Protein AF-A0A0P9VJU5-F1 (afdb_monomer_lite)

Sequence (56 aa):
MTVNAGLYNLTDKKYWRWDDVRGYDGVGEAGVTAPANLDRLTQPGRNFSVNVVWDI

Radius of gyration: 17.04 Å; chains: 1; bounding box: 37×18×44 Å

Structure (mmCIF, N/CA/C/O backbone):
data_AF-A0A0P9VJU5-F1
#
_entry.id   AF-A0A0P9VJU5-F1
#
loop_
_atom_site.group_PDB
_atom_site.id
_atom_site.type_symbol
_atom_site.label_atom_id
_atom_site.label_alt_id
_atom_site.label_comp_id
_atom_site.label_asym_id
_atom_site.label_entity_id
_atom_site.label_seq_id
_atom_site.pdbx_PDB_ins_code
_atom_site.Cartn_x
_atom_site.Cartn_y
_atom_site.Cartn_z
_atom_site.occupancy
_atom_site.B_iso_or_equiv
_atom_site.auth_seq_id
_atom_site.auth_comp_id
_atom_site.auth_asym_id
_atom_site.auth_atom_id
_atom_site.pdbx_PDB_model_num
ATOM 1 N N . MET A 1 1 ? -15.670 -4.929 19.440 1.00 78.81 1 MET A N 1
ATOM 2 C CA . MET A 1 1 ? -15.180 -3.746 18.695 1.00 78.81 1 MET A CA 1
ATOM 3 C C . MET A 1 1 ? -13.666 -3.731 18.780 1.00 78.81 1 MET A C 1
ATOM 5 O O . MET A 1 1 ? -13.142 -3.796 19.883 1.00 78.81 1 MET A O 1
ATOM 9 N N . THR A 1 2 ? -12.990 -3.653 17.643 1.00 86.88 2 THR A N 1
ATOM 10 C CA . THR A 1 2 ? -11.535 -3.684 17.499 1.00 86.88 2 THR A CA 1
ATOM 11 C C . THR A 1 2 ? -11.122 -2.539 16.586 1.00 86.88 2 THR A C 1
ATOM 13 O O . THR A 1 2 ? -11.756 -2.313 15.559 1.00 86.88 2 THR A O 1
ATOM 16 N N . VAL A 1 3 ? -10.070 -1.810 16.950 1.00 83.06 3 VAL A N 1
ATOM 17 C CA . VAL A 1 3 ? -9.503 -0.735 16.126 1.00 83.06 3 VAL A CA 1
ATOM 18 C C . VAL A 1 3 ? -8.074 -1.115 15.763 1.00 83.06 3 VAL A C 1
ATOM 20 O O . VAL A 1 3 ? -7.246 -1.328 16.642 1.00 83.06 3 VAL A O 1
ATOM 23 N N . ASN A 1 4 ? -7.792 -1.191 14.468 1.00 86.50 4 ASN A N 1
ATOM 24 C CA . ASN A 1 4 ? -6.483 -1.459 13.898 1.00 86.50 4 ASN A CA 1
ATOM 25 C C . ASN A 1 4 ? -5.958 -0.180 13.244 1.00 86.50 4 ASN A C 1
ATOM 27 O O . ASN A 1 4 ? -6.646 0.428 12.426 1.00 86.50 4 ASN A O 1
ATOM 31 N N . ALA A 1 5 ? -4.734 0.221 13.567 1.00 84.06 5 ALA A N 1
ATOM 32 C CA . ALA A 1 5 ? -4.039 1.298 12.876 1.00 84.06 5 ALA A CA 1
ATOM 33 C C . ALA A 1 5 ? -2.718 0.764 12.317 1.00 84.06 5 ALA A C 1
ATOM 35 O O . ALA A 1 5 ? -1.996 0.038 12.998 1.00 84.06 5 ALA A O 1
ATOM 36 N N . GLY A 1 6 ? -2.420 1.113 11.071 1.00 86.62 6 GLY A N 1
ATOM 37 C CA . GLY A 1 6 ? -1.222 0.708 10.348 1.00 86.62 6 GLY A CA 1
ATOM 38 C C . GLY A 1 6 ? -0.498 1.934 9.814 1.00 86.62 6 GLY A C 1
ATOM 39 O O . GLY A 1 6 ? -1.127 2.856 9.296 1.00 86.62 6 GLY A O 1
ATOM 40 N N . LEU A 1 7 ? 0.823 1.947 9.948 1.00 84.06 7 LEU A N 1
ATOM 41 C CA . LEU A 1 7 ? 1.699 2.934 9.332 1.00 84.06 7 LEU A CA 1
ATOM 42 C C . LEU A 1 7 ? 2.667 2.194 8.417 1.00 84.06 7 LEU A C 1
ATOM 44 O O . LEU A 1 7 ? 3.408 1.320 8.867 1.00 84.06 7 LEU A O 1
ATOM 48 N N . TYR A 1 8 ? 2.660 2.549 7.140 1.00 82.94 8 TYR A N 1
ATOM 49 C CA . TYR A 1 8 ? 3.451 1.896 6.108 1.00 82.94 8 TYR A CA 1
ATOM 50 C C . TYR A 1 8 ? 4.458 2.874 5.507 1.00 82.94 8 TYR A C 1
ATOM 52 O O . TYR A 1 8 ? 4.236 4.085 5.472 1.00 82.94 8 TYR A O 1
ATOM 60 N N . ASN A 1 9 ? 5.585 2.327 5.044 1.00 81.31 9 ASN A N 1
ATOM 61 C CA . ASN A 1 9 ? 6.735 3.085 4.543 1.00 81.31 9 ASN A CA 1
ATOM 62 C C . ASN A 1 9 ? 7.250 4.133 5.559 1.00 81.31 9 ASN A C 1
ATOM 64 O O . ASN A 1 9 ? 7.330 5.326 5.280 1.00 81.31 9 ASN A O 1
ATOM 68 N N . LEU A 1 10 ? 7.595 3.669 6.770 1.00 75.38 10 LEU A N 1
ATOM 69 C CA . LEU A 1 10 ? 8.062 4.498 7.896 1.00 75.38 10 LEU A CA 1
ATOM 70 C C . LEU A 1 10 ? 9.218 5.440 7.531 1.00 75.38 10 LEU A C 1
ATOM 72 O O . LEU A 1 10 ? 9.263 6.579 7.994 1.00 75.38 10 LEU A O 1
ATOM 76 N N . THR A 1 11 ? 10.135 4.959 6.696 1.00 80.38 11 THR A N 1
ATOM 77 C CA . THR A 1 11 ? 11.335 5.683 6.266 1.00 80.38 11 THR A CA 1
ATOM 78 C C . THR A 1 11 ? 11.117 6.536 5.018 1.00 80.38 11 THR A C 1
ATOM 80 O O . THR A 1 11 ? 12.088 7.089 4.512 1.00 80.38 11 THR A O 1
ATOM 83 N N . ASP A 1 12 ? 9.875 6.640 4.527 1.00 75.88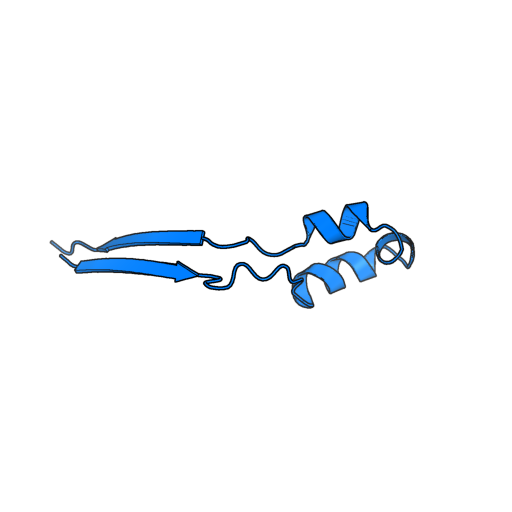 12 ASP A N 1
ATOM 84 C CA . ASP A 1 12 ? 9.495 7.386 3.320 1.00 75.88 12 ASP A CA 1
ATOM 85 C C . ASP A 1 12 ? 10.434 7.113 2.137 1.00 75.88 12 ASP A C 1
ATOM 87 O O . ASP A 1 12 ? 10.876 8.000 1.406 1.00 75.88 12 ASP A O 1
ATOM 91 N N . LYS A 1 13 ? 10.819 5.844 1.981 1.00 77.12 13 LYS A N 1
ATOM 92 C CA . LYS A 1 13 ? 11.757 5.473 0.936 1.00 77.12 13 LYS A CA 1
ATOM 93 C C . LYS A 1 13 ? 11.028 5.562 -0.396 1.00 77.12 13 LYS A C 1
ATOM 95 O O . LYS A 1 13 ? 9.994 4.921 -0.580 1.00 77.12 13 LYS A O 1
ATOM 100 N N . LYS A 1 14 ? 11.601 6.304 -1.342 1.00 73.25 14 LYS A N 1
ATOM 101 C CA . LYS A 1 14 ? 11.203 6.246 -2.750 1.00 73.25 14 LYS A CA 1
ATOM 102 C C . LYS A 1 14 ? 11.753 4.949 -3.344 1.00 73.25 14 LYS A C 1
ATOM 104 O O . LYS A 1 14 ? 12.967 4.745 -3.375 1.00 73.25 14 LYS A O 1
ATOM 109 N N . TYR A 1 15 ? 10.869 4.049 -3.760 1.00 74.56 15 TYR A N 1
ATOM 110 C CA . TYR A 1 15 ? 11.240 2.805 -4.430 1.00 74.56 15 TYR A CA 1
ATOM 111 C C . TYR A 1 15 ? 10.199 2.420 -5.479 1.00 74.56 15 TYR A C 1
ATOM 113 O O . TYR A 1 15 ? 9.061 2.893 -5.465 1.00 74.56 15 TYR A O 1
ATOM 121 N N . TRP A 1 16 ? 10.610 1.538 -6.379 1.00 70.75 16 TRP A N 1
ATOM 122 C CA . TRP A 1 16 ? 9.767 0.945 -7.407 1.00 70.75 16 TRP A CA 1
ATOM 123 C C . TRP A 1 16 ? 9.683 -0.552 -7.142 1.00 70.75 16 TRP A C 1
ATOM 125 O O . TRP A 1 16 ? 10.690 -1.175 -6.790 1.00 70.75 16 TRP A O 1
ATOM 135 N N . ARG A 1 17 ? 8.498 -1.145 -7.290 1.00 70.06 17 ARG A N 1
ATOM 136 C CA . ARG A 1 17 ? 8.368 -2.601 -7.246 1.00 70.06 17 ARG A CA 1
ATOM 137 C C . ARG A 1 17 ? 8.619 -3.136 -8.649 1.00 70.06 17 ARG A C 1
ATOM 139 O O . ARG A 1 17 ? 8.087 -2.61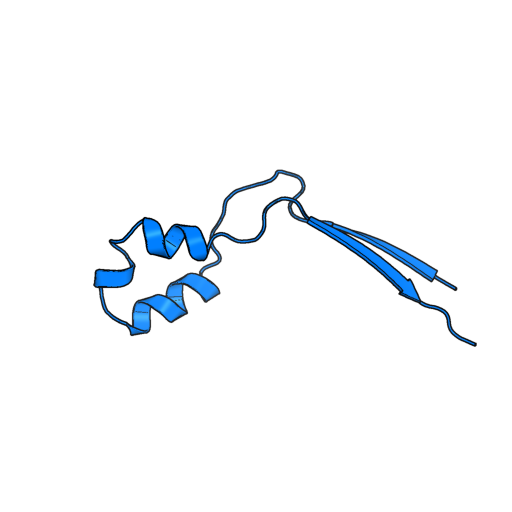6 -9.622 1.00 70.06 17 ARG A O 1
ATOM 146 N N . TRP A 1 18 ? 9.402 -4.204 -8.750 1.00 68.62 18 TRP A N 1
ATOM 147 C CA . TRP A 1 18 ? 9.675 -4.863 -10.030 1.00 68.62 18 TRP A CA 1
ATOM 148 C C . TRP A 1 18 ? 8.394 -5.293 -10.772 1.00 68.62 18 TRP A C 1
ATOM 150 O O . TRP A 1 18 ? 8.357 -5.252 -11.996 1.00 68.62 18 TRP A O 1
ATOM 160 N N . ASP A 1 19 ? 7.339 -5.644 -10.030 1.00 70.50 19 ASP A N 1
ATOM 161 C CA . ASP A 1 19 ? 6.016 -5.994 -10.568 1.00 70.50 19 ASP A CA 1
ATOM 162 C C . ASP A 1 19 ? 5.387 -4.847 -11.384 1.00 70.50 19 ASP A C 1
ATOM 164 O O . ASP A 1 19 ? 4.930 -5.061 -12.505 1.00 70.50 19 ASP A O 1
ATOM 168 N N . ASP A 1 20 ? 5.481 -3.609 -10.885 1.00 68.56 20 ASP A N 1
ATOM 169 C CA . ASP A 1 20 ? 4.939 -2.423 -11.563 1.00 68.56 20 ASP A CA 1
ATOM 170 C C . ASP A 1 20 ? 5.789 -2.005 -12.774 1.00 68.56 20 ASP A C 1
ATOM 172 O O . ASP A 1 20 ? 5.275 -1.449 -13.743 1.00 68.56 20 ASP A O 1
ATOM 176 N N . VAL A 1 21 ? 7.096 -2.284 -12.734 1.00 64.50 21 VAL A N 1
ATOM 177 C CA . VAL A 1 21 ? 8.047 -1.943 -13.806 1.00 64.50 21 VAL A CA 1
ATOM 178 C C . VAL A 1 21 ? 8.001 -2.966 -14.949 1.00 64.50 21 VAL A C 1
ATOM 180 O O . VAL A 1 21 ? 8.070 -2.584 -16.115 1.00 64.50 21 VAL A O 1
ATOM 183 N N . ARG A 1 22 ? 7.810 -4.261 -14.661 1.00 63.81 22 ARG A N 1
ATOM 184 C CA . ARG A 1 22 ? 7.719 -5.320 -15.686 1.00 63.81 22 ARG A CA 1
ATOM 185 C C . ARG A 1 22 ? 6.482 -5.177 -16.582 1.00 63.81 22 ARG A C 1
ATOM 187 O O . ARG A 1 22 ? 6.549 -5.517 -17.758 1.00 63.81 22 ARG A O 1
ATOM 194 N N . GLY A 1 23 ? 5.368 -4.649 -16.070 1.00 62.81 23 GLY A N 1
ATOM 195 C CA . GLY A 1 23 ? 4.190 -4.340 -16.897 1.00 62.81 23 GLY A CA 1
ATOM 196 C C . GLY A 1 23 ? 4.458 -3.277 -17.974 1.00 62.81 23 GLY A C 1
ATOM 197 O O . GLY A 1 23 ? 3.772 -3.248 -18.993 1.00 62.81 23 GLY A O 1
ATOM 198 N N . TYR A 1 24 ? 5.485 -2.445 -17.776 1.00 56.38 24 TYR A N 1
ATOM 199 C CA . TYR A 1 24 ? 5.948 -1.428 -18.723 1.00 56.38 24 TYR A CA 1
ATOM 200 C C . TYR A 1 24 ? 6.977 -1.948 -19.742 1.00 56.38 24 TYR A C 1
ATOM 202 O O . TYR A 1 24 ? 7.095 -1.377 -20.825 1.00 56.38 24 TYR A O 1
ATOM 210 N N . ASP A 1 25 ? 7.665 -3.051 -19.435 1.00 54.09 25 ASP A N 1
ATOM 211 C CA . ASP A 1 25 ? 8.601 -3.758 -20.331 1.00 54.09 25 ASP A CA 1
ATOM 212 C C . ASP A 1 25 ? 7.877 -4.378 -21.550 1.00 54.09 25 ASP A C 1
ATOM 214 O O . ASP A 1 25 ? 8.415 -4.464 -22.651 1.00 54.09 25 ASP A O 1
ATOM 218 N N . GLY A 1 26 ? 6.582 -4.699 -21.409 1.00 52.66 26 GLY A N 1
ATOM 219 C CA . GLY A 1 26 ? 5.730 -5.184 -22.506 1.00 52.66 26 GLY A CA 1
ATOM 220 C C . GLY A 1 26 ? 5.395 -4.153 -23.599 1.00 52.66 26 GLY A C 1
ATOM 221 O O . GLY A 1 26 ? 4.750 -4.514 -24.581 1.00 52.66 26 GLY A O 1
ATOM 222 N N . VAL A 1 27 ? 5.809 -2.886 -23.448 1.00 54.75 27 VAL A N 1
ATOM 223 C CA . VAL A 1 27 ? 5.530 -1.776 -24.389 1.00 54.75 27 VAL A CA 1
ATOM 224 C C . VAL A 1 27 ? 6.787 -1.350 -25.181 1.00 54.75 27 VAL A C 1
ATOM 226 O O . VAL A 1 27 ? 6.742 -0.411 -25.973 1.00 54.75 27 VAL A O 1
ATOM 229 N N . GLY A 1 28 ? 7.903 -2.074 -25.028 1.00 50.16 28 GLY A N 1
ATOM 230 C CA . GLY A 1 28 ? 9.163 -1.824 -25.734 1.00 50.16 28 GLY A CA 1
ATOM 231 C C . GLY A 1 28 ? 10.102 -0.859 -25.000 1.00 50.16 28 GLY A C 1
ATOM 232 O O . GLY A 1 28 ? 9.674 -0.032 -24.193 1.00 50.16 28 GLY A O 1
ATOM 233 N N . GLU A 1 29 ? 11.400 -0.959 -25.313 1.00 52.72 29 GLU A N 1
ATOM 234 C CA . GLU A 1 29 ? 12.565 -0.272 -24.705 1.00 52.72 29 GLU A CA 1
ATOM 235 C C . GLU A 1 29 ? 12.444 1.256 -24.476 1.00 52.72 29 GLU A C 1
ATOM 237 O O . GLU A 1 29 ? 13.276 1.857 -23.795 1.00 52.72 29 GLU A O 1
ATOM 242 N N . ALA A 1 30 ? 11.403 1.911 -24.991 1.00 51.50 30 ALA A N 1
ATOM 243 C CA . ALA A 1 30 ? 11.116 3.327 -24.773 1.00 51.50 30 ALA A CA 1
ATOM 244 C C . ALA A 1 30 ? 10.546 3.648 -23.371 1.00 51.50 30 ALA A C 1
ATOM 246 O O . ALA A 1 30 ? 10.594 4.799 -22.938 1.00 51.50 30 ALA A O 1
ATOM 247 N N . GLY A 1 31 ? 10.018 2.659 -22.636 1.00 51.59 31 GLY A N 1
ATOM 248 C CA . GLY A 1 31 ? 9.500 2.855 -21.272 1.00 51.59 31 GLY A CA 1
ATOM 249 C C . GLY A 1 31 ? 10.585 2.966 -20.192 1.00 51.59 31 GLY A C 1
ATOM 250 O O . GLY A 1 31 ? 10.372 3.610 -19.166 1.00 51.59 31 GLY A O 1
ATOM 251 N N . VAL A 1 32 ? 11.759 2.375 -20.441 1.00 52.19 32 VAL A N 1
ATOM 252 C CA . VAL A 1 32 ? 12.883 2.291 -19.487 1.00 52.19 32 VAL A CA 1
ATOM 253 C C . VAL A 1 32 ? 13.750 3.558 -19.510 1.00 52.19 32 VAL A C 1
ATOM 255 O O . VAL A 1 32 ? 14.368 3.912 -18.509 1.00 52.19 32 VAL A O 1
ATOM 258 N N . THR A 1 33 ? 13.765 4.281 -20.632 1.00 53.53 33 THR A N 1
ATOM 259 C CA . THR A 1 33 ? 14.585 5.488 -20.844 1.00 53.53 33 THR A CA 1
ATOM 260 C C . THR A 1 33 ? 13.835 6.798 -20.582 1.00 53.53 33 THR A C 1
ATOM 262 O O . THR A 1 33 ? 14.435 7.871 -20.637 1.00 53.53 33 THR A O 1
ATOM 265 N N . ALA A 1 34 ? 12.541 6.727 -20.251 1.00 55.91 34 ALA A N 1
ATOM 266 C CA . ALA A 1 34 ? 11.701 7.878 -19.934 1.00 55.91 34 ALA A CA 1
ATOM 267 C C . ALA A 1 34 ? 11.539 8.037 -18.404 1.00 55.91 34 ALA A C 1
ATOM 269 O O . ALA A 1 34 ? 10.626 7.442 -17.821 1.00 55.91 34 ALA A O 1
ATOM 270 N N . PRO A 1 35 ? 12.363 8.862 -17.724 1.00 54.03 35 PRO A N 1
ATOM 271 C CA . PRO A 1 35 ? 12.295 9.041 -16.267 1.00 54.03 35 PRO A CA 1
ATOM 272 C C . PRO A 1 35 ? 10.911 9.506 -15.780 1.00 54.03 35 PRO A C 1
ATOM 274 O O . PRO A 1 35 ? 10.457 9.084 -14.719 1.00 54.03 35 PRO A O 1
ATOM 277 N N . ALA A 1 36 ? 10.188 10.277 -16.601 1.00 56.09 36 ALA A N 1
ATOM 278 C CA . ALA A 1 36 ? 8.837 10.751 -16.295 1.00 56.09 36 ALA A CA 1
ATOM 279 C C . ALA A 1 36 ? 7.792 9.623 -16.157 1.00 56.09 36 ALA A C 1
ATOM 281 O O . ALA A 1 36 ? 6.824 9.775 -15.415 1.00 56.09 36 ALA A O 1
ATOM 282 N N . ASN A 1 37 ? 7.980 8.483 -16.833 1.00 57.97 37 ASN A N 1
ATOM 283 C CA . ASN A 1 37 ? 7.055 7.350 -16.731 1.00 57.97 37 ASN A CA 1
ATOM 284 C C . ASN A 1 37 ? 7.346 6.486 -15.499 1.00 57.97 37 ASN A C 1
ATOM 286 O O . ASN A 1 37 ? 6.412 5.991 -14.869 1.00 57.97 37 ASN A O 1
ATOM 290 N N . LEU A 1 38 ? 8.621 6.351 -15.122 1.00 59.28 38 LEU A N 1
ATOM 291 C CA . LEU A 1 38 ? 9.050 5.580 -13.951 1.00 59.28 38 LEU A CA 1
ATOM 292 C C . LEU A 1 38 ? 8.695 6.281 -12.634 1.00 59.28 38 LEU A C 1
ATOM 294 O O . LEU A 1 38 ? 8.361 5.619 -11.652 1.00 59.28 38 LEU A O 1
ATOM 298 N N . ASP A 1 39 ? 8.693 7.615 -12.613 1.00 60.66 39 ASP A N 1
ATOM 299 C CA . ASP A 1 39 ? 8.258 8.393 -11.450 1.00 60.66 39 ASP A CA 1
ATOM 300 C C . ASP A 1 39 ? 6.776 8.180 -11.105 1.00 60.66 39 ASP A C 1
ATOM 302 O O . ASP A 1 39 ? 6.405 8.258 -9.941 1.00 60.66 39 ASP A O 1
ATOM 306 N N . ARG A 1 40 ? 5.922 7.830 -12.075 1.00 62.97 40 ARG A N 1
ATOM 307 C CA . ARG A 1 40 ? 4.515 7.470 -11.813 1.00 62.97 40 ARG A CA 1
ATOM 308 C C . ARG A 1 40 ? 4.360 6.079 -11.187 1.00 62.97 40 ARG A C 1
ATOM 310 O O . ARG A 1 40 ? 3.323 5.779 -10.604 1.00 62.97 40 ARG A O 1
ATOM 317 N N . LEU A 1 41 ? 5.376 5.231 -11.329 1.00 65.12 41 LEU A N 1
ATOM 318 C CA . LEU A 1 41 ? 5.423 3.874 -10.778 1.00 65.12 41 LEU A CA 1
ATOM 319 C C . LEU A 1 41 ? 6.095 3.834 -9.407 1.00 65.12 41 LEU A C 1
ATOM 321 O O . LEU A 1 41 ? 6.317 2.759 -8.848 1.00 65.12 41 LEU A O 1
ATOM 325 N N . THR A 1 42 ? 6.463 4.996 -8.860 1.00 71.12 42 THR A N 1
ATOM 326 C CA . THR A 1 42 ? 6.951 5.077 -7.486 1.00 71.12 42 THR A CA 1
ATOM 327 C C . THR A 1 42 ? 5.850 4.617 -6.562 1.00 71.12 42 THR A C 1
ATOM 329 O O . THR A 1 42 ? 4.726 5.120 -6.621 1.00 71.12 42 THR A O 1
ATOM 332 N N . GLN A 1 43 ? 6.191 3.671 -5.697 1.00 77.88 43 GLN A N 1
ATOM 333 C CA . GLN A 1 43 ? 5.279 3.223 -4.666 1.00 77.88 43 GLN A CA 1
ATOM 334 C C . GLN A 1 43 ? 4.899 4.403 -3.761 1.00 77.88 43 GLN A C 1
ATOM 336 O O . GLN A 1 43 ? 5.699 5.336 -3.605 1.00 77.88 43 GLN A O 1
ATOM 341 N N . P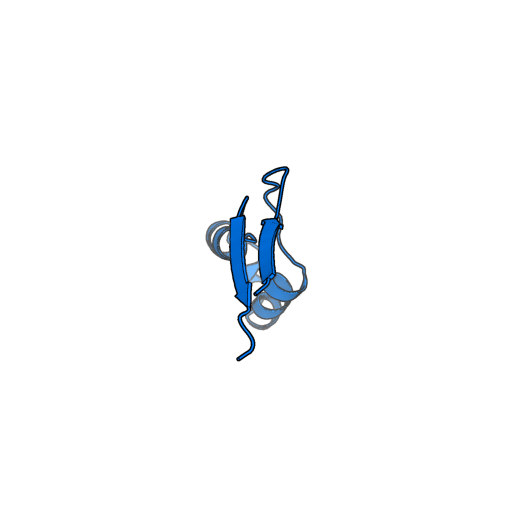RO A 1 44 ? 3.692 4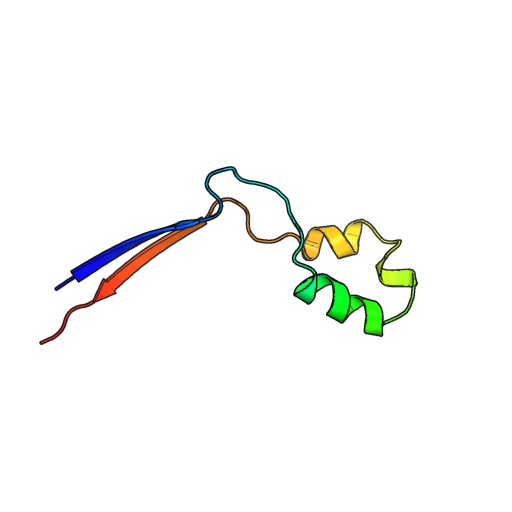.381 -3.166 1.00 75.12 44 PRO A N 1
ATOM 342 C CA . PRO A 1 44 ? 3.283 5.403 -2.221 1.00 75.12 44 PRO A CA 1
ATOM 343 C C . PRO A 1 44 ? 4.358 5.601 -1.148 1.00 75.12 44 PRO A C 1
ATOM 345 O O . PRO A 1 44 ? 4.928 4.635 -0.626 1.00 75.12 44 PRO A O 1
ATOM 348 N N . GLY A 1 45 ? 4.627 6.866 -0.827 1.00 81.31 45 GLY A N 1
ATOM 349 C CA . GLY A 1 45 ? 5.473 7.253 0.299 1.00 81.31 45 GLY A CA 1
ATOM 350 C C . GLY A 1 45 ? 4.883 6.788 1.635 1.00 81.31 45 GLY A C 1
ATOM 351 O O . GLY A 1 45 ? 4.108 5.828 1.714 1.00 81.31 45 GLY A O 1
ATOM 352 N N . ARG A 1 46 ? 5.211 7.484 2.718 1.00 87.00 46 ARG A N 1
ATOM 353 C CA . ARG A 1 46 ? 4.609 7.189 4.024 1.00 87.00 46 ARG A CA 1
ATOM 354 C C . ARG A 1 46 ? 3.080 7.293 3.975 1.00 87.00 46 ARG A C 1
ATOM 356 O O . ARG A 1 46 ? 2.535 8.343 3.639 1.00 87.00 46 ARG A O 1
ATOM 363 N N . ASN A 1 47 ? 2.387 6.222 4.357 1.00 84.69 47 ASN A N 1
ATOM 364 C CA . ASN A 1 47 ? 0.926 6.184 4.381 1.00 84.69 47 ASN A CA 1
ATOM 365 C C . ASN A 1 47 ? 0.391 5.544 5.668 1.00 84.69 47 ASN A C 1
ATOM 367 O O . ASN A 1 47 ? 1.076 4.771 6.335 1.00 84.69 47 ASN A O 1
ATOM 371 N N . PHE A 1 48 ? -0.830 5.922 6.034 1.00 87.81 48 PHE A N 1
ATOM 372 C CA . PHE A 1 48 ? -1.477 5.529 7.281 1.00 87.81 48 PHE A CA 1
ATOM 373 C C . PHE A 1 48 ? -2.830 4.904 6.947 1.00 87.81 48 PHE A C 1
ATOM 375 O O . PHE A 1 48 ? -3.563 5.429 6.110 1.00 87.81 48 PHE A O 1
ATOM 382 N N . SER A 1 49 ? -3.180 3.811 7.616 1.00 86.81 49 SER A N 1
ATOM 383 C CA . SER A 1 49 ? -4.495 3.183 7.516 1.00 86.81 49 SER A CA 1
ATOM 384 C C . SER A 1 49 ? -5.108 3.043 8.898 1.00 86.81 49 SER A C 1
A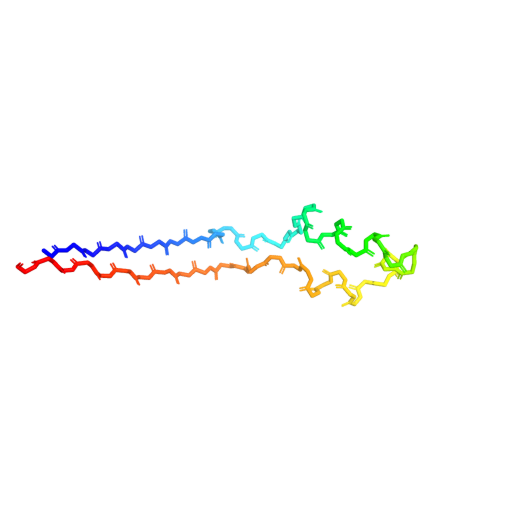TOM 386 O O . SER A 1 49 ? -4.422 2.628 9.831 1.00 86.81 49 SER A O 1
ATOM 388 N N . VAL A 1 50 ? -6.405 3.299 9.021 1.00 85.38 50 VAL A N 1
ATOM 389 C CA . VAL A 1 50 ? -7.172 3.000 10.233 1.00 85.38 50 VAL A CA 1
ATOM 390 C C . VAL A 1 50 ? -8.359 2.138 9.832 1.00 85.38 50 VAL A C 1
ATOM 392 O O . VAL A 1 50 ? -9.068 2.449 8.879 1.00 85.38 50 VAL A O 1
ATOM 395 N N . ASN A 1 51 ? -8.561 1.039 10.542 1.00 89.81 51 ASN A N 1
ATOM 396 C CA . ASN A 1 51 ? -9.617 0.076 10.308 1.00 89.81 51 ASN A CA 1
ATOM 397 C C . ASN A 1 51 ? -10.336 -0.198 11.630 1.00 89.81 51 ASN A C 1
ATOM 399 O O . ASN A 1 51 ? -9.712 -0.536 12.630 1.00 89.81 51 ASN A O 1
ATOM 403 N N . VAL A 1 52 ? -11.654 -0.035 11.637 1.00 88.62 52 VAL A N 1
ATOM 404 C CA . VAL A 1 52 ? -12.497 -0.318 12.799 1.00 88.62 52 VAL A CA 1
ATOM 405 C C . VAL A 1 52 ? -13.367 -1.514 12.449 1.00 88.62 52 VAL A C 1
ATOM 407 O O . VAL A 1 52 ? -14.115 -1.466 11.478 1.00 88.62 52 VAL A O 1
ATOM 410 N N . VAL A 1 53 ? -13.266 -2.578 13.238 1.00 86.81 53 VAL A N 1
ATOM 411 C CA . VAL A 1 53 ? -14.091 -3.780 13.121 1.00 86.81 53 VAL A CA 1
ATOM 412 C C . VAL A 1 53 ? -15.029 -3.829 14.313 1.00 86.81 53 VAL A C 1
ATOM 414 O O . VAL A 1 53 ? -14.601 -3.908 15.465 1.00 86.81 53 VAL A O 1
ATOM 417 N N . TRP A 1 54 ? -16.326 -3.791 14.056 1.00 88.69 54 TRP A N 1
ATOM 418 C CA . TRP A 1 54 ? -17.340 -4.021 15.072 1.00 88.69 54 TRP A CA 1
ATOM 419 C C . TRP A 1 54 ? -18.178 -5.215 14.640 1.00 88.69 54 TRP A C 1
ATOM 421 O O . TRP A 1 54 ? -18.659 -5.250 13.514 1.00 88.69 54 TRP A O 1
ATOM 431 N N . ASP A 1 55 ? -18.265 -6.195 15.528 1.00 77.44 55 ASP A N 1
ATOM 432 C CA . ASP A 1 55 ? -19.112 -7.372 15.387 1.00 77.44 55 ASP A CA 1
ATOM 433 C C . ASP A 1 55 ? -20.270 -7.194 16.375 1.00 77.44 55 ASP A C 1
ATOM 435 O O . ASP A 1 55 ? -20.019 -6.721 17.497 1.00 77.44 55 ASP A O 1
ATOM 439 N N . ILE A 1 56 ? -21.500 -7.465 15.928 1.00 72.12 56 ILE A N 1
ATOM 440 C CA . ILE A 1 56 ? -22.745 -7.230 16.679 1.00 72.12 56 ILE A CA 1
ATOM 441 C C . ILE A 1 56 ? -23.440 -8.534 17.049 1.00 72.12 56 ILE A C 1
ATOM 443 O O . ILE A 1 56 ? -23.536 -9.424 16.179 1.00 72.12 56 ILE A O 1
#

Secondary structure (DSSP, 8-state):
-EEEEEEE-TT----B-HHHHHHHHTT-TTTTS-HHHHGGGBPP-SEEEEEEE---

Foldseek 3Di:
DDKDKDKPQPVQD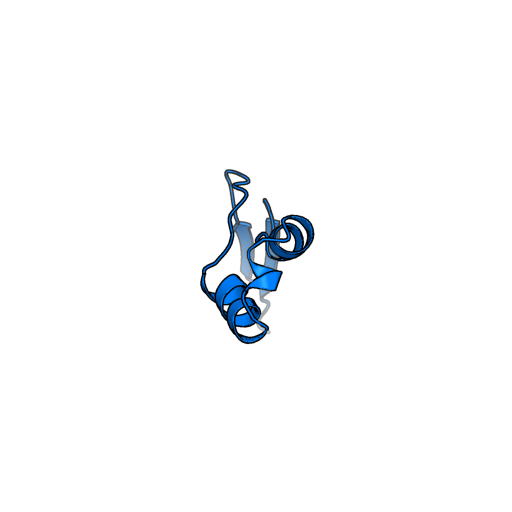FDADPVLVVVQVVVDPVQVPDVVNVSVRTDDGIDMDMDDDDDD

InterPro domains:
  IPR036942 TonB-dependent receptor-like, beta-barrel domain superfamily [G3DSA:2.40.170.20] (1-55)

Organism: NCBI:txid360921

pLDDT: mean 71.3, std 12.71, range [50.16, 89.81]